Protein AF-A0A1S8WJV2-F1 (afdb_monomer_lite)

Foldseek 3Di:
DPPDDPDPPQLLVQLVVVCVVVVHDDDPVLSVVLVVVVVCVVVAVDDDDDDDPPPCSVVSVVSSQRSCVVVFFHEDEDEDEPVVDDLCQAAWDQDPVVRDTDGHPPRVVVVVVVVDDPRYHYDYDYDDDPPPCSRVVVSVVD

Radius of gyration: 17.68 Å; chains: 1; bounding box: 44×36×54 Å

Organism: Opisthorchis viverrini (NCBI:txid6198)

Sequence (142 aa):
VTLDKGGYPELEAAIRRHLEETSLISHPPWLLKVVQLYETQRVRHGMMVLGPSGTGKTCCIHALMKAMSECFEPRREMRMNPKAITSAQMFGKLDVATNDWTDGIFSALWRRTLKSKKGEHFIYPLQKPLGDRKAASLINYC

Structure (mmCIF, N/CA/C/O backbone):
data_AF-A0A1S8WJV2-F1
#
_entry.id   AF-A0A1S8WJV2-F1
#
loop_
_atom_site.group_PDB
_atom_site.id
_atom_site.type_symbol
_atom_site.label_atom_id
_atom_site.label_alt_id
_atom_site.label_comp_id
_atom_site.label_asym_id
_atom_site.label_entity_id
_atom_site.label_seq_id
_atom_site.pdbx_PDB_ins_code
_atom_site.Cartn_x
_atom_site.Cartn_y
_atom_site.Cartn_z
_atom_site.occupancy
_atom_site.B_iso_or_equiv
_atom_site.auth_seq_id
_atom_site.auth_comp_id
_atom_site.auth_asym_id
_atom_site.auth_atom_id
_atom_site.pdbx_PDB_model_num
ATOM 1 N N . VAL A 1 1 ? 5.107 -9.655 25.261 1.00 35.41 1 VAL A N 1
ATOM 2 C CA . VAL A 1 1 ? 5.381 -8.234 24.947 1.00 35.41 1 VAL A CA 1
ATOM 3 C C . VAL A 1 1 ? 4.048 -7.512 24.843 1.00 35.41 1 VAL A C 1
ATOM 5 O O . VAL A 1 1 ? 3.405 -7.552 23.801 1.00 35.41 1 VAL A O 1
ATOM 8 N N . THR A 1 2 ? 3.567 -6.973 25.958 1.00 35.22 2 THR A N 1
ATOM 9 C CA . THR A 1 2 ? 2.389 -6.099 26.002 1.00 35.22 2 THR A CA 1
ATOM 10 C C . THR A 1 2 ? 2.840 -4.719 25.545 1.00 35.22 2 THR A C 1
ATOM 12 O O . THR A 1 2 ? 3.566 -4.041 26.263 1.00 35.22 2 THR A O 1
ATOM 15 N N . LEU A 1 3 ? 2.515 -4.367 24.302 1.00 49.94 3 LEU A N 1
ATOM 16 C CA . LEU A 1 3 ? 2.818 -3.053 23.741 1.00 49.94 3 LEU A CA 1
ATOM 17 C C . LEU A 1 3 ? 1.835 -2.047 24.335 1.00 49.94 3 LEU A C 1
ATOM 19 O O . LEU A 1 3 ? 0.623 -2.259 24.260 1.00 49.94 3 LEU A O 1
ATOM 23 N N . ASP A 1 4 ? 2.385 -1.015 24.968 1.00 46.53 4 ASP A N 1
ATOM 24 C CA . ASP A 1 4 ? 1.638 0.078 25.575 1.00 46.53 4 ASP A CA 1
ATOM 25 C C . ASP A 1 4 ? 0.839 0.798 24.482 1.00 46.53 4 ASP A C 1
ATOM 27 O O . ASP A 1 4 ? 1.388 1.224 23.464 1.00 46.53 4 ASP A O 1
ATOM 31 N N . LYS A 1 5 ? -0.487 0.801 24.626 1.00 55.34 5 LYS A N 1
ATOM 32 C CA . LYS A 1 5 ? -1.407 1.250 23.582 1.00 55.34 5 LYS A CA 1
ATOM 33 C C . LYS A 1 5 ? -1.489 2.771 23.620 1.00 55.34 5 LYS A C 1
ATOM 35 O O . LYS A 1 5 ? -2.258 3.323 24.402 1.00 55.34 5 LYS A O 1
ATOM 40 N N . GLY A 1 6 ? -0.800 3.440 22.700 1.00 58.72 6 GLY A N 1
ATOM 41 C CA . GLY A 1 6 ? -1.304 4.714 22.198 1.00 58.72 6 GLY A CA 1
ATOM 42 C C . GLY A 1 6 ? -2.675 4.449 21.576 1.00 58.72 6 GLY A C 1
ATOM 43 O O . GLY A 1 6 ? -2.764 3.873 20.496 1.00 58.72 6 GLY A O 1
ATOM 44 N N . GLY A 1 7 ? -3.757 4.745 22.296 1.00 64.31 7 GLY A N 1
ATOM 45 C CA . GLY A 1 7 ? -5.109 4.535 21.784 1.00 64.31 7 GLY A CA 1
ATOM 46 C C . GLY A 1 7 ? -5.385 5.510 20.642 1.00 64.31 7 GLY A C 1
ATOM 47 O O . GLY A 1 7 ? -5.322 6.718 20.850 1.00 64.31 7 GLY A O 1
ATOM 48 N N . TYR A 1 8 ? -5.711 4.999 19.453 1.00 84.50 8 TYR A N 1
ATOM 49 C CA . TYR A 1 8 ? -6.148 5.809 18.310 1.00 84.50 8 TYR A CA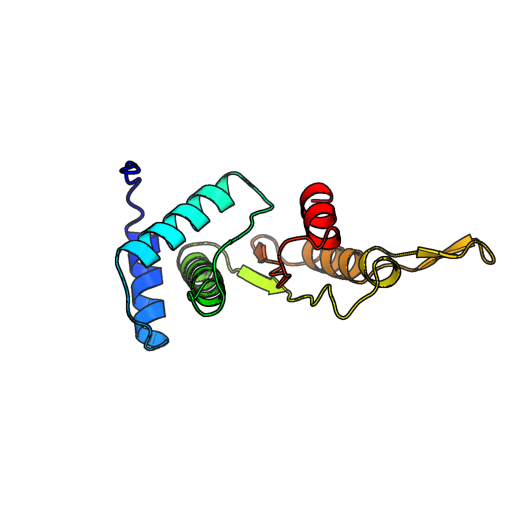 1
ATOM 50 C C . TYR A 1 8 ? -7.651 5.589 18.084 1.00 84.50 8 TYR A C 1
ATOM 52 O O . TYR A 1 8 ? -8.023 4.847 17.174 1.00 84.50 8 TYR A O 1
ATOM 60 N N . PRO A 1 9 ? -8.536 6.182 18.911 1.00 84.88 9 PRO A N 1
ATOM 61 C CA . PRO A 1 9 ? -9.964 5.858 18.903 1.00 84.88 9 PRO A CA 1
ATOM 62 C C . PRO A 1 9 ? -10.638 6.170 17.563 1.00 84.88 9 PRO A C 1
ATOM 64 O O . PRO A 1 9 ? -11.457 5.384 17.096 1.00 84.88 9 PRO A O 1
ATOM 67 N N . GLU A 1 10 ? -10.259 7.271 16.911 1.00 87.75 10 GLU A N 1
ATOM 68 C CA . GLU A 1 10 ? -10.798 7.656 15.601 1.00 87.75 10 GLU A CA 1
ATOM 69 C C . GLU A 1 10 ? -10.388 6.670 14.502 1.00 87.75 10 GLU A C 1
ATOM 71 O O . GLU A 1 10 ? -11.233 6.195 13.742 1.00 87.75 10 GLU A O 1
ATOM 76 N N . LEU A 1 11 ? -9.105 6.296 14.465 1.00 87.94 11 LEU A N 1
ATOM 77 C CA . LEU A 1 11 ? -8.580 5.344 13.489 1.00 87.94 11 LEU A CA 1
ATOM 78 C C . LEU A 1 11 ? -9.171 3.947 13.709 1.00 87.94 11 LEU A C 1
ATOM 80 O O . LEU A 1 11 ? -9.579 3.292 12.754 1.00 87.94 11 LEU A O 1
ATOM 84 N N . GLU A 1 12 ? -9.239 3.484 14.959 1.00 89.00 12 GLU A N 1
ATOM 85 C CA . GLU A 1 12 ? -9.849 2.196 15.293 1.00 89.00 12 GLU A CA 1
ATOM 86 C C . GLU A 1 12 ? -11.334 2.157 14.922 1.00 89.00 12 GLU A C 1
ATOM 88 O O . GLU A 1 12 ? -11.805 1.134 14.420 1.00 89.00 12 GLU A O 1
ATOM 93 N N . ALA A 1 13 ? -12.066 3.257 15.121 1.00 90.19 13 ALA A N 1
ATOM 94 C CA . ALA A 1 13 ? -13.460 3.364 14.709 1.00 90.19 13 ALA A CA 1
ATOM 95 C C . ALA A 1 13 ? -13.608 3.286 13.182 1.00 90.19 13 ALA A C 1
ATOM 97 O O . ALA A 1 13 ? -14.440 2.518 12.700 1.00 90.19 13 ALA A O 1
ATOM 98 N N . ALA A 1 14 ? -12.779 4.007 12.420 1.00 91.31 14 ALA A N 1
ATOM 99 C CA . ALA A 1 14 ? -12.794 3.950 10.957 1.00 91.31 14 ALA A CA 1
ATOM 100 C C . ALA A 1 14 ? -12.410 2.556 10.422 1.00 91.31 14 ALA A C 1
ATOM 102 O O . ALA A 1 14 ? -13.052 2.034 9.510 1.00 91.31 14 ALA A O 1
ATOM 103 N N . ILE A 1 15 ? -11.427 1.887 11.040 1.00 90.62 15 ILE A N 1
ATOM 104 C CA . ILE A 1 15 ? -11.079 0.498 10.698 1.00 90.62 15 ILE A CA 1
ATOM 105 C C . ILE A 1 15 ? -12.282 -0.426 10.925 1.00 90.62 15 ILE A C 1
ATOM 107 O O . ILE A 1 15 ? -12.577 -1.252 10.063 1.00 90.62 15 ILE A O 1
ATOM 111 N N . ARG A 1 16 ? -12.989 -0.298 12.056 1.00 89.06 16 ARG A N 1
ATOM 112 C CA . ARG A 1 16 ? -14.169 -1.131 12.358 1.00 89.06 16 ARG A CA 1
ATOM 113 C C . ARG A 1 16 ? -15.304 -0.910 11.363 1.00 89.06 16 ARG A C 1
ATOM 115 O O . ARG A 1 16 ? -15.812 -1.899 10.845 1.00 89.06 16 ARG A O 1
ATOM 122 N N . ARG A 1 17 ? -15.621 0.345 11.020 1.00 90.00 17 ARG A N 1
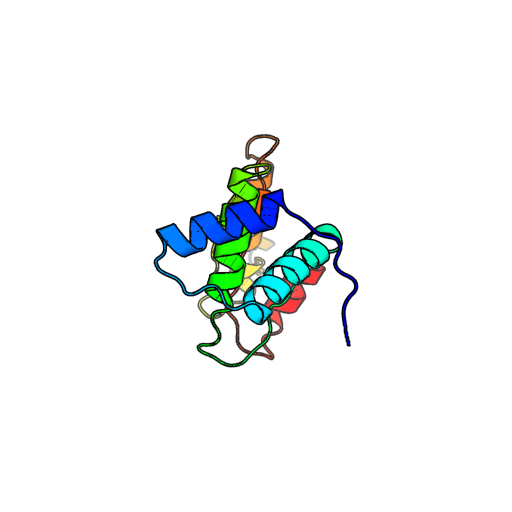ATOM 123 C CA . ARG A 1 17 ? -16.606 0.661 9.967 1.00 90.00 17 ARG A CA 1
ATOM 124 C C . ARG A 1 17 ? -16.245 -0.028 8.657 1.00 90.00 17 ARG A C 1
ATOM 126 O O . ARG A 1 17 ? -17.072 -0.693 8.046 1.00 90.00 17 ARG A O 1
ATOM 133 N N . HIS A 1 18 ? -14.980 0.062 8.252 1.00 88.88 18 HIS A N 1
ATOM 134 C CA . HIS A 1 18 ? -14.554 -0.557 7.006 1.00 88.88 18 HIS A CA 1
ATOM 135 C C . HIS A 1 18 ? -14.609 -2.096 7.042 1.00 88.88 18 HIS A C 1
ATOM 137 O O . HIS A 1 18 ? -14.919 -2.732 6.031 1.00 88.88 18 HIS A O 1
ATOM 143 N N . LEU A 1 19 ? -14.328 -2.713 8.192 1.00 88.19 19 LEU A N 1
ATOM 144 C CA . LEU A 1 19 ? -14.488 -4.157 8.369 1.00 88.19 19 LEU A CA 1
ATOM 145 C C . LEU A 1 19 ? -15.953 -4.583 8.234 1.00 88.19 19 LEU A C 1
ATOM 147 O O . LEU A 1 19 ? -16.217 -5.578 7.562 1.00 88.19 19 LEU A O 1
ATOM 151 N N . GLU A 1 20 ? -16.882 -3.816 8.806 1.00 88.19 20 GLU A N 1
ATOM 152 C CA . GLU A 1 20 ? -18.326 -4.049 8.683 1.00 88.19 20 GLU A CA 1
ATOM 153 C C . GLU A 1 20 ? -18.782 -3.953 7.220 1.00 88.19 20 GLU A C 1
ATOM 155 O O . GLU A 1 20 ? -19.407 -4.883 6.711 1.00 88.19 20 GLU A O 1
ATOM 160 N N . GLU A 1 21 ? -18.375 -2.903 6.500 1.00 88.25 21 GLU A N 1
ATOM 161 C CA . GLU A 1 21 ? -18.672 -2.740 5.067 1.00 88.25 21 GLU A CA 1
ATOM 162 C C . GLU A 1 21 ? -18.153 -3.900 4.209 1.00 88.25 21 GLU A C 1
ATOM 164 O O . GLU A 1 21 ? -18.773 -4.289 3.222 1.00 88.25 21 GLU A O 1
ATOM 169 N N . THR A 1 22 ? -16.993 -4.447 4.573 1.00 84.38 22 THR A N 1
ATOM 170 C CA . THR A 1 22 ? -16.326 -5.510 3.807 1.00 84.38 22 THR A CA 1
ATOM 171 C C . THR A 1 22 ? -16.697 -6.905 4.324 1.00 84.38 22 THR A C 1
ATOM 173 O O . THR A 1 22 ? -16.146 -7.900 3.854 1.00 84.38 22 THR A O 1
ATOM 176 N N . SER A 1 23 ? -17.623 -6.997 5.289 1.00 86.25 23 SER A N 1
ATOM 177 C CA . SER A 1 23 ? -18.032 -8.249 5.946 1.00 86.25 23 SER A CA 1
ATOM 178 C C . SER A 1 23 ? -16.848 -9.064 6.499 1.00 86.25 23 SER A C 1
ATOM 180 O O . SER A 1 23 ? -16.831 -10.295 6.442 1.00 86.25 23 SER A O 1
ATOM 182 N N . LEU A 1 24 ? -15.827 -8.377 7.023 1.00 84.25 24 LEU A N 1
ATOM 183 C CA . LEU A 1 24 ? -14.637 -8.978 7.627 1.00 84.25 24 LEU A CA 1
ATOM 184 C C . LEU A 1 24 ? -14.781 -9.056 9.151 1.00 84.25 24 LEU A C 1
ATOM 186 O O . LEU A 1 24 ? -15.243 -8.124 9.805 1.00 84.25 24 LEU A O 1
ATOM 190 N N . ILE A 1 25 ? -14.312 -10.157 9.739 1.00 83.88 25 ILE A N 1
ATOM 191 C CA . ILE A 1 25 ? -14.354 -10.356 11.191 1.00 83.88 25 ILE A CA 1
ATOM 192 C C . ILE A 1 25 ? -13.210 -9.584 11.858 1.00 83.88 25 ILE A C 1
ATOM 194 O O . ILE A 1 25 ? -12.029 -9.813 11.587 1.00 83.88 25 ILE A O 1
ATOM 198 N N . SER A 1 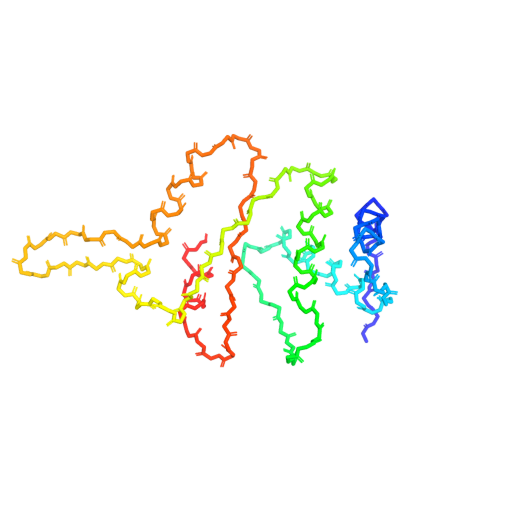26 ? -13.571 -8.693 12.781 1.00 77.69 26 SER A N 1
ATOM 199 C CA . SER A 1 26 ? -12.625 -7.966 13.628 1.00 77.69 26 SER A CA 1
ATOM 200 C C . SER A 1 26 ? -12.093 -8.867 14.745 1.00 77.69 26 SER A C 1
ATOM 202 O O . SER A 1 26 ? -12.761 -9.096 15.753 1.00 77.69 26 SER A O 1
ATOM 204 N N . HIS A 1 27 ? -10.869 -9.372 14.594 1.00 84.62 27 HIS A N 1
ATOM 205 C CA . HIS A 1 27 ? -10.155 -10.036 15.685 1.00 84.62 27 HIS A CA 1
ATOM 206 C C . HIS A 1 27 ? -9.268 -9.030 16.444 1.00 84.62 27 HIS A C 1
ATOM 208 O O . HIS A 1 27 ? -8.476 -8.328 15.807 1.00 84.62 27 HIS A O 1
ATOM 214 N N . PRO A 1 28 ? -9.292 -8.983 17.793 1.00 85.00 28 PRO A N 1
ATOM 215 C CA . PRO A 1 28 ? -8.483 -8.027 18.558 1.00 85.00 28 PRO A CA 1
ATOM 216 C C . PRO A 1 28 ? -6.968 -8.065 18.256 1.00 85.00 28 PRO A C 1
ATOM 218 O O . PRO A 1 28 ? -6.367 -6.996 18.120 1.00 85.00 28 PRO A O 1
ATOM 221 N N . PRO A 1 29 ? -6.323 -9.240 18.068 1.00 86.75 29 PRO A N 1
ATOM 222 C CA . PRO A 1 29 ? -4.915 -9.299 17.662 1.00 86.75 29 PRO A CA 1
ATOM 223 C C . PRO A 1 29 ? -4.656 -8.745 16.256 1.00 86.75 29 PRO A C 1
ATOM 225 O O . PRO A 1 29 ? -3.577 -8.218 15.993 1.00 86.75 29 PRO A O 1
ATOM 228 N N . TRP A 1 30 ? -5.632 -8.860 15.351 1.00 86.81 30 TRP A N 1
ATOM 229 C CA . TRP A 1 30 ? -5.534 -8.325 13.995 1.00 86.81 30 TRP A CA 1
ATOM 230 C C . TRP A 1 30 ? -5.598 -6.796 14.015 1.00 86.81 30 TRP A C 1
ATOM 232 O O . TRP A 1 30 ? -4.744 -6.146 13.416 1.00 86.81 30 TRP A O 1
ATOM 242 N N . LEU A 1 31 ? -6.523 -6.218 14.789 1.00 87.62 31 LEU A N 1
ATOM 243 C CA . LEU A 1 31 ? -6.627 -4.765 14.957 1.00 87.62 31 LEU A CA 1
ATOM 244 C C . LEU A 1 31 ? -5.335 -4.170 15.538 1.00 87.62 31 LEU A C 1
ATOM 246 O O . LEU A 1 31 ? -4.825 -3.180 15.019 1.00 87.62 31 LEU A O 1
ATOM 250 N N . LEU A 1 32 ? -4.743 -4.831 16.540 1.00 88.12 32 LEU A N 1
ATOM 251 C CA . LEU A 1 32 ? -3.445 -4.439 17.101 1.00 88.12 32 LEU A CA 1
ATOM 252 C C . LEU A 1 32 ? -2.351 -4.361 16.019 1.00 88.12 32 LEU A C 1
ATOM 254 O O . LEU A 1 32 ? -1.522 -3.454 16.036 1.00 88.12 32 LEU A O 1
ATOM 258 N N . LYS A 1 33 ? -2.344 -5.296 15.060 1.00 88.81 33 LYS A N 1
ATOM 259 C CA . LYS A 1 33 ? -1.372 -5.301 13.956 1.00 88.81 33 LYS A CA 1
ATOM 260 C C . LYS A 1 33 ? -1.592 -4.152 12.980 1.00 88.81 33 LYS A C 1
ATOM 262 O O . LYS A 1 33 ? -0.612 -3.616 12.469 1.00 88.81 33 LYS A O 1
ATOM 267 N N . VAL A 1 34 ? -2.840 -3.751 12.748 1.00 89.69 34 VAL A N 1
ATOM 268 C CA . VAL A 1 34 ? -3.156 -2.580 11.919 1.00 89.69 34 VAL A CA 1
ATOM 269 C C . VAL A 1 34 ? -2.689 -1.289 12.596 1.00 89.69 34 VAL A C 1
ATOM 271 O O . VAL A 1 34 ? -2.079 -0.449 11.938 1.00 89.69 34 VAL A O 1
ATOM 274 N N . VAL A 1 35 ? -2.877 -1.160 13.912 1.00 89.56 35 VAL A N 1
ATOM 275 C CA . VAL A 1 35 ? -2.367 -0.008 14.680 1.00 89.56 35 VAL A CA 1
ATOM 276 C C . VAL A 1 35 ? -0.834 0.040 14.665 1.00 89.56 35 VAL A C 1
ATOM 278 O O . VAL A 1 35 ? -0.254 1.078 14.369 1.00 89.56 35 VAL A O 1
ATOM 281 N N . GLN A 1 36 ? -0.155 -1.094 14.861 1.00 89.19 36 GLN A N 1
ATOM 282 C CA . GLN A 1 36 ? 1.312 -1.164 14.741 1.00 89.19 36 GLN A CA 1
ATOM 283 C C . GLN A 1 36 ? 1.806 -0.767 13.343 1.00 89.19 36 GLN A C 1
ATOM 285 O O . GLN A 1 36 ? 2.860 -0.141 13.195 1.00 89.19 36 GLN A O 1
ATOM 290 N N . LEU A 1 37 ? 1.054 -1.138 12.303 1.00 89.81 37 LEU A N 1
ATOM 291 C CA . LEU A 1 37 ? 1.359 -0.758 10.928 1.00 89.81 37 LEU A CA 1
ATOM 292 C C . LEU A 1 37 ? 1.235 0.761 10.737 1.00 89.81 37 LEU A C 1
ATOM 294 O O . LEU A 1 37 ? 2.124 1.362 10.136 1.00 89.81 37 LEU A O 1
ATOM 298 N N . TYR A 1 38 ? 0.194 1.379 11.304 1.00 89.88 38 TYR A N 1
ATOM 299 C CA . TYR A 1 38 ? 0.016 2.833 11.323 1.00 89.88 38 TYR A CA 1
ATOM 300 C C . TYR A 1 38 ? 1.182 3.548 12.018 1.00 89.88 38 TYR A C 1
ATOM 302 O O . TYR A 1 38 ? 1.764 4.478 11.461 1.00 89.88 38 TYR A O 1
ATOM 310 N N . GLU A 1 39 ? 1.575 3.093 13.207 1.00 89.62 39 GLU A N 1
ATOM 311 C CA . GLU A 1 39 ? 2.695 3.681 13.953 1.00 89.62 39 GLU A CA 1
ATOM 312 C C . GLU A 1 39 ? 4.010 3.575 13.178 1.00 89.62 39 GLU A C 1
ATOM 314 O O . GLU A 1 39 ? 4.753 4.550 13.059 1.00 89.62 39 GLU A O 1
ATOM 319 N N . THR A 1 40 ? 4.267 2.412 12.575 1.00 89.12 40 THR A N 1
ATOM 320 C CA . THR A 1 40 ? 5.460 2.196 11.747 1.00 89.12 40 THR A CA 1
ATOM 321 C C . THR A 1 40 ? 5.449 3.103 10.519 1.00 89.12 40 THR A C 1
ATOM 323 O O . THR A 1 40 ? 6.484 3.673 10.171 1.00 89.12 40 THR A O 1
ATOM 326 N N . GLN A 1 41 ? 4.284 3.289 9.890 1.00 88.19 41 GLN A N 1
ATOM 327 C CA . GLN A 1 41 ? 4.121 4.181 8.746 1.00 88.19 41 GLN A CA 1
ATOM 328 C C . GLN A 1 41 ? 4.455 5.639 9.068 1.00 88.19 41 GLN A C 1
ATOM 330 O O . GLN A 1 41 ? 4.966 6.351 8.205 1.00 88.19 41 GLN A O 1
ATOM 335 N N . ARG A 1 42 ? 4.181 6.100 10.290 1.00 85.81 42 ARG A N 1
ATOM 336 C CA . ARG A 1 42 ? 4.494 7.480 10.691 1.00 85.81 42 ARG A CA 1
ATOM 337 C C . ARG A 1 42 ? 5.994 7.746 10.789 1.00 85.81 42 ARG A C 1
ATOM 339 O O . ARG A 1 42 ? 6.411 8.883 10.608 1.00 85.81 42 ARG A O 1
ATOM 346 N N . VAL A 1 43 ? 6.786 6.715 11.082 1.00 88.62 43 VAL A N 1
ATOM 347 C CA . VAL A 1 43 ? 8.235 6.834 11.322 1.00 88.62 43 VAL A CA 1
ATOM 348 C C . VAL A 1 43 ? 9.058 6.405 10.103 1.00 88.62 43 VAL A C 1
ATOM 350 O O . VAL A 1 43 ? 10.223 6.780 9.984 1.00 88.62 43 VAL A O 1
ATOM 353 N N . ARG A 1 44 ? 8.492 5.603 9.190 1.00 86.94 44 ARG A N 1
ATOM 354 C CA . ARG A 1 44 ? 9.218 5.035 8.043 1.00 86.94 44 ARG A CA 1
ATOM 355 C C . ARG A 1 44 ? 8.411 5.122 6.750 1.00 86.94 44 ARG A C 1
ATOM 357 O O . ARG A 1 44 ? 7.251 4.721 6.707 1.00 86.94 44 ARG A O 1
ATOM 364 N N . HIS A 1 45 ? 9.072 5.538 5.668 1.00 83.31 45 HIS A N 1
ATOM 365 C CA . HIS A 1 45 ? 8.500 5.545 4.315 1.00 83.31 45 HIS A CA 1
ATOM 366 C C . HIS A 1 45 ? 8.330 4.133 3.734 1.00 83.31 45 HIS A C 1
ATOM 368 O O . HIS A 1 45 ? 7.384 3.873 2.992 1.00 83.31 45 HIS A O 1
ATOM 374 N N . GLY A 1 46 ? 9.225 3.209 4.097 1.00 84.94 46 GLY A N 1
ATOM 375 C CA . GLY A 1 46 ? 9.172 1.805 3.700 1.00 84.94 46 GLY A CA 1
ATOM 376 C C . GLY A 1 46 ? 8.889 0.883 4.882 1.00 84.94 46 GLY A C 1
ATOM 377 O O . GLY A 1 46 ? 9.536 0.970 5.925 1.00 84.94 46 GLY A O 1
ATOM 378 N N . MET A 1 47 ? 7.945 -0.041 4.703 1.00 86.31 47 MET A N 1
ATOM 379 C CA . MET A 1 47 ? 7.625 -1.079 5.683 1.00 86.31 47 MET A CA 1
ATOM 380 C C . MET A 1 47 ? 7.330 -2.409 4.994 1.00 86.31 47 MET A C 1
ATOM 382 O O . MET A 1 47 ? 6.933 -2.451 3.830 1.00 86.31 47 MET A O 1
ATOM 386 N N . MET A 1 48 ? 7.510 -3.504 5.728 1.00 85.00 48 MET A N 1
ATOM 387 C CA . MET A 1 48 ? 7.243 -4.854 5.242 1.00 85.00 48 MET A CA 1
ATOM 388 C C . MET A 1 48 ? 6.278 -5.565 6.186 1.00 85.00 48 MET A C 1
ATOM 390 O O . MET A 1 48 ? 6.539 -5.678 7.381 1.00 85.00 48 MET A O 1
ATOM 394 N N . VAL A 1 49 ? 5.172 -6.070 5.636 1.00 87.81 49 VAL A N 1
ATOM 395 C CA . VAL A 1 49 ? 4.208 -6.893 6.375 1.00 87.81 49 VAL A CA 1
ATOM 396 C C . VAL A 1 49 ? 4.536 -8.361 6.127 1.00 87.81 49 VAL A C 1
ATOM 398 O O . VAL A 1 49 ? 4.366 -8.869 5.018 1.00 87.81 49 VAL A O 1
ATOM 401 N N . LEU A 1 50 ? 5.019 -9.044 7.163 1.00 86.94 50 LEU A N 1
ATOM 402 C CA . LEU A 1 50 ? 5.485 -10.428 7.089 1.00 86.94 50 LEU A CA 1
ATOM 403 C C . LEU A 1 50 ? 4.491 -11.388 7.749 1.00 86.94 50 LEU A C 1
ATOM 405 O O . LEU A 1 50 ? 3.863 -11.065 8.754 1.00 86.94 50 LEU A O 1
ATOM 409 N N . GLY A 1 51 ? 4.347 -12.582 7.175 1.00 85.88 51 GLY A N 1
ATOM 410 C CA . GLY A 1 51 ? 3.506 -13.646 7.725 1.00 85.88 51 GLY A CA 1
ATOM 411 C C . GLY A 1 51 ? 3.099 -14.685 6.676 1.00 85.88 51 GLY A C 1
ATOM 412 O O . GLY A 1 51 ? 3.203 -14.408 5.475 1.00 85.88 51 GLY A O 1
ATOM 413 N N . PRO A 1 52 ? 2.597 -15.857 7.096 1.00 86.19 52 PRO A N 1
ATOM 414 C CA . PRO A 1 52 ? 2.242 -16.948 6.187 1.00 86.19 52 PRO A CA 1
ATOM 415 C C . PRO A 1 52 ? 1.084 -16.576 5.253 1.00 86.19 52 PRO A C 1
ATOM 417 O O . PRO A 1 52 ? 0.329 -15.641 5.519 1.00 86.19 52 PRO A O 1
ATOM 420 N N . SER A 1 53 ? 0.961 -17.248 4.111 1.00 84.56 53 SER A N 1
ATOM 421 C CA . SER A 1 53 ? -0.132 -17.008 3.157 1.00 84.56 53 SER A CA 1
ATOM 422 C C . SER A 1 53 ? -1.506 -17.200 3.815 1.00 84.56 53 SER A C 1
ATOM 424 O O . SER A 1 53 ? -1.656 -18.029 4.702 1.00 84.56 53 SER A O 1
ATOM 426 N N . GLY A 1 54 ? -2.501 -16.404 3.412 1.00 82.56 54 GLY A N 1
ATOM 427 C CA . GLY A 1 54 ? -3.864 -16.493 3.957 1.00 82.56 54 GLY A CA 1
ATOM 428 C C . GLY A 1 54 ? -4.118 -15.749 5.276 1.00 82.56 54 GLY A C 1
ATOM 429 O O . GLY A 1 54 ? -5.263 -15.644 5.686 1.00 82.56 54 GLY A O 1
ATOM 430 N N . THR A 1 55 ? -3.112 -15.138 5.915 1.00 83.31 55 THR A N 1
ATOM 431 C CA . THR A 1 55 ? -3.299 -14.412 7.196 1.00 83.31 55 THR A CA 1
ATOM 432 C C . THR A 1 55 ? -3.869 -12.991 7.087 1.00 83.31 55 THR A C 1
ATOM 434 O O . THR A 1 55 ? -3.735 -12.196 8.013 1.00 83.31 55 THR A O 1
ATOM 437 N N . GLY A 1 56 ? -4.457 -12.615 5.948 1.00 84.44 56 GLY A N 1
ATOM 438 C CA . GLY A 1 56 ? -5.109 -11.307 5.801 1.00 84.44 56 GLY A CA 1
ATOM 439 C C . GLY A 1 56 ? -4.172 -10.089 5.777 1.00 84.44 56 GLY A C 1
ATOM 440 O O . GLY A 1 56 ? -4.636 -8.973 5.979 1.00 84.44 56 GLY A O 1
ATOM 441 N N . LYS A 1 57 ? -2.870 -10.260 5.499 1.00 88.69 57 LYS A N 1
ATOM 442 C CA . LYS A 1 57 ? -1.892 -9.149 5.401 1.00 88.69 57 LYS A CA 1
ATOM 443 C C . LYS A 1 57 ? -2.319 -8.056 4.421 1.00 88.69 57 LYS A C 1
ATOM 445 O O . LYS A 1 57 ? -2.220 -6.873 4.724 1.00 88.69 57 LYS A O 1
ATOM 450 N N . THR A 1 58 ? -2.805 -8.460 3.250 1.00 88.12 58 THR A N 1
ATOM 451 C CA . THR A 1 58 ? -3.316 -7.532 2.237 1.00 88.12 58 THR A CA 1
ATOM 452 C C . THR A 1 58 ? -4.532 -6.774 2.766 1.00 88.12 58 THR A C 1
ATOM 454 O O . THR A 1 58 ? -4.617 -5.562 2.598 1.00 88.12 58 THR A O 1
ATOM 457 N N . CYS A 1 59 ? -5.420 -7.460 3.493 1.00 89.06 59 CYS A N 1
ATOM 458 C CA . CYS A 1 59 ? -6.564 -6.835 4.149 1.00 89.06 59 CYS A CA 1
ATOM 459 C C . CYS A 1 59 ? -6.125 -5.821 5.216 1.00 89.06 59 CYS A C 1
ATOM 461 O O . CYS A 1 59 ? -6.725 -4.758 5.290 1.00 89.06 59 CYS A O 1
ATOM 463 N N . CYS A 1 60 ? -5.059 -6.087 5.989 1.00 89.62 60 CYS A N 1
ATOM 464 C CA . CYS A 1 60 ? -4.510 -5.111 6.945 1.00 89.62 60 CYS A CA 1
ATOM 465 C C . CYS A 1 60 ? -4.114 -3.802 6.251 1.00 89.62 60 CYS A C 1
ATOM 467 O O . CYS A 1 60 ? -4.453 -2.724 6.731 1.00 89.62 60 CYS A O 1
ATOM 469 N N . ILE A 1 61 ? -3.398 -3.901 5.125 1.00 90.50 61 ILE A N 1
ATOM 470 C CA . ILE A 1 61 ? -2.919 -2.733 4.373 1.00 90.50 61 ILE A CA 1
ATOM 471 C C . ILE A 1 61 ? -4.107 -1.961 3.797 1.00 90.50 61 ILE A C 1
ATOM 473 O O . ILE A 1 61 ? -4.185 -0.750 3.976 1.00 90.50 61 ILE A O 1
ATOM 477 N N . HIS A 1 62 ? -5.054 -2.647 3.151 1.00 89.94 62 HIS A N 1
ATOM 478 C CA . HIS A 1 62 ? -6.234 -1.995 2.577 1.00 89.94 62 HIS A CA 1
ATOM 479 C C . HIS A 1 62 ? -7.107 -1.329 3.643 1.00 89.94 62 HIS A C 1
ATOM 481 O O . HIS A 1 62 ? -7.540 -0.194 3.449 1.00 89.94 62 HIS A O 1
ATOM 487 N N . ALA A 1 63 ? -7.310 -1.993 4.783 1.00 90.75 63 ALA A N 1
ATOM 488 C CA . ALA A 1 63 ? -8.097 -1.432 5.870 1.00 90.75 63 ALA A CA 1
ATOM 489 C C . ALA A 1 63 ? -7.444 -0.190 6.469 1.00 90.75 63 ALA A C 1
ATOM 491 O O . ALA A 1 63 ? -8.124 0.811 6.683 1.00 90.75 63 ALA A O 1
ATOM 492 N N . LEU A 1 64 ? -6.121 -0.217 6.654 1.00 90.88 64 LEU A N 1
ATOM 493 C CA . LEU A 1 64 ? -5.378 0.958 7.089 1.00 90.88 64 LEU A CA 1
ATOM 494 C C . LEU A 1 64 ? -5.487 2.104 6.076 1.00 90.88 64 LEU A C 1
ATOM 496 O O . LEU A 1 64 ? -5.754 3.240 6.453 1.00 90.88 64 LEU A O 1
ATOM 500 N N . MET A 1 65 ? -5.302 1.816 4.785 1.00 91.06 65 MET A N 1
ATOM 501 C CA . MET A 1 65 ? -5.381 2.823 3.725 1.00 91.06 65 MET A CA 1
ATOM 502 C C . MET A 1 65 ? -6.741 3.513 3.679 1.00 91.06 65 MET A C 1
ATOM 504 O O . MET A 1 65 ? -6.794 4.740 3.562 1.00 91.06 65 MET A O 1
ATOM 508 N N . LYS A 1 66 ? -7.825 2.737 3.763 1.00 90.94 66 LYS A N 1
ATOM 509 C CA . LYS A 1 66 ? -9.184 3.274 3.723 1.00 90.94 66 LYS A CA 1
ATOM 510 C C . LYS A 1 66 ? -9.504 4.066 4.989 1.00 90.94 66 LYS A C 1
ATOM 512 O O . LYS A 1 66 ? -9.915 5.213 4.865 1.00 90.94 66 LYS A O 1
ATOM 517 N N . ALA A 1 67 ? -9.190 3.528 6.168 1.00 91.44 67 ALA A N 1
ATOM 518 C CA . ALA A 1 67 ? -9.373 4.242 7.430 1.00 91.44 67 ALA A CA 1
ATOM 519 C C . ALA A 1 67 ? -8.595 5.568 7.462 1.00 91.44 67 ALA A C 1
ATOM 521 O O . ALA A 1 67 ? -9.126 6.599 7.856 1.00 91.44 67 ALA A O 1
ATOM 522 N N . MET A 1 68 ? -7.350 5.583 6.978 1.00 90.00 68 MET A N 1
ATOM 523 C CA . MET A 1 68 ? -6.578 6.823 6.928 1.00 90.00 68 MET A CA 1
ATOM 524 C C . MET A 1 68 ? -7.063 7.800 5.849 1.00 90.00 68 MET A C 1
ATOM 526 O O . MET A 1 68 ? -6.855 8.995 6.012 1.00 90.00 68 MET A O 1
ATOM 530 N N . SER A 1 69 ? -7.679 7.319 4.766 1.00 90.00 69 SER A N 1
ATOM 531 C CA . SER A 1 69 ? -8.293 8.197 3.757 1.00 90.00 69 SER A CA 1
ATOM 532 C C . SER A 1 69 ? -9.580 8.847 4.266 1.00 90.00 69 SER A C 1
ATOM 534 O O . SER A 1 69 ? -9.934 9.919 3.793 1.00 90.00 69 SER A O 1
ATOM 536 N N . GLU A 1 70 ? -10.276 8.197 5.202 1.00 89.25 70 GLU A N 1
ATOM 537 C CA . GLU A 1 70 ? -11.475 8.723 5.861 1.00 89.25 70 GLU A CA 1
ATOM 538 C C . GLU A 1 70 ? -11.126 9.713 6.983 1.00 89.25 70 GLU A C 1
ATOM 540 O O . GLU A 1 70 ? -11.753 10.762 7.089 1.00 89.25 70 GLU A O 1
ATOM 545 N N . CYS A 1 71 ? -10.121 9.401 7.809 1.00 87.00 71 CYS A N 1
ATOM 546 C CA . CYS A 1 71 ? -9.741 10.238 8.953 1.00 87.00 71 CYS A CA 1
ATOM 547 C C . CYS A 1 71 ? -8.790 11.394 8.608 1.00 87.00 71 CYS A C 1
ATOM 549 O O . CYS A 1 71 ? -8.746 12.381 9.338 1.00 87.00 71 CYS A O 1
ATOM 551 N N . PHE A 1 72 ? -7.972 11.253 7.563 1.00 86.50 72 PHE A N 1
ATOM 552 C CA . PHE A 1 72 ? -6.905 12.201 7.235 1.00 86.50 72 PHE A CA 1
ATOM 553 C C . PHE A 1 72 ? -6.976 12.605 5.754 1.00 86.50 72 PHE A C 1
ATOM 555 O O . PHE A 1 72 ? -8.025 12.964 5.232 1.00 86.50 72 PHE A O 1
ATOM 562 N N . GLU A 1 73 ? -5.832 12.574 5.076 1.00 86.75 73 GLU A N 1
ATOM 563 C CA . GLU A 1 73 ? -5.686 12.886 3.666 1.00 86.75 73 GLU A CA 1
ATOM 564 C C . GLU A 1 73 ? -5.921 11.653 2.774 1.00 86.75 73 GLU A C 1
ATOM 566 O O . GLU A 1 73 ? -5.551 10.526 3.145 1.00 86.75 73 GLU A O 1
ATOM 571 N N . PRO A 1 74 ? -6.485 11.855 1.568 1.00 87.00 74 PRO A N 1
ATOM 572 C CA . PRO A 1 74 ? -6.799 10.779 0.640 1.00 87.00 74 PRO A CA 1
ATOM 573 C C . PRO A 1 74 ? -5.545 10.006 0.229 1.00 87.00 74 PRO A C 1
ATOM 575 O O . PRO A 1 74 ? -4.531 10.581 -0.186 1.00 87.00 74 PRO A O 1
ATOM 578 N N . ARG A 1 75 ? -5.633 8.673 0.294 1.00 88.19 75 ARG A N 1
ATOM 579 C CA . ARG A 1 75 ? -4.566 7.775 -0.156 1.00 88.19 75 ARG A CA 1
ATOM 580 C C . ARG A 1 75 ? -4.928 7.092 -1.456 1.00 88.19 75 ARG A C 1
ATOM 582 O O . ARG A 1 75 ? -5.993 6.494 -1.586 1.00 88.19 75 ARG A O 1
ATOM 589 N N . ARG A 1 76 ? -3.995 7.117 -2.403 1.00 87.12 76 ARG A N 1
ATOM 590 C CA . ARG A 1 76 ? -4.096 6.400 -3.673 1.00 87.12 76 ARG A CA 1
ATOM 591 C C . ARG A 1 76 ? -3.163 5.202 -3.687 1.00 87.12 76 ARG A C 1
ATOM 593 O O . ARG A 1 76 ? -1.991 5.287 -3.322 1.00 87.12 76 ARG A O 1
ATOM 600 N N . GLU A 1 77 ? -3.697 4.084 -4.153 1.00 88.06 77 GLU A N 1
ATOM 601 C CA . GLU A 1 77 ? -2.938 2.857 -4.343 1.00 88.06 77 GLU A CA 1
ATOM 602 C C . GLU A 1 77 ? -2.331 2.807 -5.748 1.00 88.06 77 GLU A C 1
ATOM 604 O O . GLU A 1 77 ? -3.033 2.973 -6.746 1.00 88.06 77 GLU A O 1
ATOM 609 N N . MET A 1 78 ? -1.032 2.522 -5.838 1.00 86.94 78 MET A N 1
ATOM 610 C CA . MET A 1 78 ? -0.331 2.277 -7.100 1.00 86.94 78 MET A CA 1
ATOM 611 C C . MET A 1 78 ? 0.354 0.914 -7.046 1.00 86.94 78 MET A C 1
ATOM 613 O O . MET A 1 78 ? 1.469 0.762 -6.547 1.00 86.94 78 MET A O 1
ATOM 617 N N . ARG A 1 79 ? -0.338 -0.106 -7.560 1.00 83.50 79 ARG A N 1
ATOM 618 C CA . ARG A 1 79 ? 0.157 -1.487 -7.578 1.00 83.50 79 ARG A CA 1
ATOM 619 C C . ARG A 1 79 ? 1.228 -1.676 -8.639 1.00 83.50 79 ARG A C 1
ATOM 621 O O . ARG A 1 79 ? 1.060 -1.287 -9.792 1.00 83.50 79 ARG A O 1
ATOM 628 N N . MET A 1 80 ? 2.287 -2.382 -8.265 1.00 82.50 80 MET A N 1
ATOM 629 C CA . MET A 1 80 ? 3.282 -2.878 -9.205 1.00 82.50 80 MET A CA 1
ATOM 630 C C . MET A 1 80 ? 3.590 -4.336 -8.889 1.00 82.50 80 MET A C 1
ATOM 632 O O . MET A 1 80 ? 3.817 -4.681 -7.730 1.00 82.50 80 MET A O 1
ATOM 636 N N . ASN A 1 81 ? 3.625 -5.191 -9.919 1.00 83.12 81 ASN A N 1
ATOM 637 C CA . ASN A 1 81 ? 4.092 -6.564 -9.770 1.00 83.12 81 ASN A CA 1
ATOM 638 C C . ASN A 1 81 ? 5.583 -6.675 -10.162 1.00 83.12 81 ASN A C 1
ATOM 640 O O . ASN A 1 81 ? 5.910 -6.822 -11.337 1.00 83.12 81 ASN A O 1
ATOM 644 N N . PRO A 1 82 ? 6.498 -6.661 -9.189 1.00 75.06 82 PRO A N 1
ATOM 645 C CA . PRO A 1 82 ? 7.950 -6.700 -9.387 1.00 75.06 82 PRO A CA 1
ATOM 646 C C . PRO A 1 82 ? 8.474 -8.026 -9.953 1.00 75.06 82 PRO A C 1
ATOM 648 O O . PRO A 1 82 ? 9.606 -8.078 -10.439 1.00 75.06 82 PRO A O 1
ATOM 651 N N . LYS A 1 83 ? 7.684 -9.105 -9.860 1.00 77.69 83 LYS A N 1
ATOM 652 C CA . LYS A 1 83 ? 8.023 -10.392 -10.476 1.00 77.69 83 LYS A CA 1
ATOM 653 C C . LYS A 1 83 ? 7.752 -10.395 -11.970 1.00 77.69 83 LYS A C 1
ATOM 655 O O . LYS A 1 83 ? 8.476 -11.048 -12.706 1.00 77.69 83 LYS A O 1
ATOM 660 N N . ALA A 1 84 ? 6.713 -9.680 -12.394 1.00 83.31 84 ALA A N 1
ATOM 661 C CA . ALA A 1 84 ? 6.316 -9.616 -13.794 1.00 83.31 84 ALA A CA 1
ATOM 662 C C . ALA A 1 84 ? 7.235 -8.708 -14.627 1.00 83.31 84 ALA A C 1
ATOM 664 O O . ALA A 1 84 ? 7.183 -8.754 -15.849 1.00 83.31 84 ALA A O 1
ATOM 665 N N . ILE A 1 85 ? 8.070 -7.889 -13.977 1.00 85.06 85 ILE A N 1
ATOM 666 C CA . ILE A 1 85 ? 8.952 -6.926 -14.640 1.00 85.06 85 ILE A CA 1
ATOM 667 C C . ILE A 1 85 ? 10.421 -7.192 -14.317 1.00 85.06 85 ILE A C 1
ATOM 669 O O . ILE A 1 85 ? 10.796 -7.553 -13.195 1.00 85.06 85 ILE A O 1
ATOM 673 N N . THR A 1 86 ? 11.289 -6.993 -15.302 1.00 86.19 86 THR A N 1
ATOM 674 C CA . THR A 1 86 ? 12.744 -7.070 -15.105 1.00 86.19 86 THR A CA 1
ATOM 675 C C . THR A 1 86 ? 13.256 -5.882 -14.283 1.00 86.19 86 THR A C 1
ATOM 677 O O . THR A 1 86 ? 12.603 -4.842 -14.208 1.00 86.19 86 THR A O 1
ATOM 680 N N . SER A 1 87 ? 14.435 -6.010 -13.658 1.00 83.44 87 SER A N 1
ATOM 681 C CA . SER A 1 87 ? 15.052 -4.884 -12.931 1.00 83.44 87 SER A CA 1
ATOM 682 C C . SER A 1 87 ? 15.284 -3.682 -13.853 1.00 83.44 87 SER A C 1
ATOM 684 O O . SER A 1 87 ? 14.987 -2.557 -13.469 1.00 83.44 87 SER A O 1
ATOM 686 N N . ALA A 1 88 ? 15.731 -3.935 -15.089 1.00 85.38 88 ALA A N 1
ATOM 687 C CA . ALA A 1 88 ? 15.938 -2.910 -16.109 1.00 85.38 88 ALA A CA 1
ATOM 688 C C . ALA A 1 88 ? 14.637 -2.176 -16.480 1.00 85.38 88 ALA A C 1
ATOM 690 O O . ALA A 1 88 ? 14.628 -0.959 -16.578 1.00 85.38 88 ALA A O 1
ATOM 691 N N . GLN A 1 89 ? 13.511 -2.882 -16.629 1.00 87.56 89 GLN A N 1
ATOM 692 C CA . GLN A 1 89 ? 12.213 -2.232 -16.876 1.00 87.56 89 GLN A CA 1
ATOM 693 C C . GLN A 1 89 ? 11.685 -1.478 -15.649 1.00 87.56 89 GLN A C 1
ATOM 695 O O . GLN A 1 89 ? 10.947 -0.507 -15.788 1.00 87.56 89 GLN A O 1
ATOM 700 N N . MET A 1 90 ? 12.023 -1.929 -14.440 1.00 87.12 90 MET A N 1
ATOM 701 C CA . MET A 1 90 ? 11.554 -1.314 -13.200 1.00 87.12 90 MET A CA 1
ATOM 702 C C . MET A 1 90 ? 12.264 0.015 -12.922 1.00 87.12 90 MET A C 1
ATOM 704 O O . MET A 1 90 ? 11.589 1.014 -12.680 1.00 87.12 90 MET A O 1
ATOM 708 N N . PHE A 1 91 ? 13.598 0.022 -12.982 1.00 86.25 91 PHE A N 1
ATOM 709 C CA . PHE A 1 91 ? 14.439 1.170 -12.617 1.00 86.25 91 PHE A CA 1
ATOM 710 C C . PHE A 1 91 ? 14.901 2.006 -13.817 1.00 86.25 91 PHE A C 1
ATOM 712 O O . PHE A 1 91 ? 15.257 3.170 -13.652 1.00 86.25 91 PHE A O 1
ATOM 719 N N . GLY A 1 92 ? 14.838 1.442 -15.020 1.00 88.62 92 GLY A N 1
ATOM 720 C CA . GLY A 1 92 ? 15.421 2.013 -16.225 1.00 88.62 92 GLY A CA 1
ATOM 721 C C . GLY A 1 92 ? 16.742 1.336 -16.576 1.00 88.62 92 GLY A C 1
ATOM 722 O O . GLY A 1 92 ? 17.339 0.619 -15.765 1.00 88.62 92 GLY A O 1
ATOM 723 N N . LYS A 1 93 ? 17.178 1.535 -17.817 1.00 89.06 93 LYS A N 1
ATOM 724 C CA . LYS A 1 93 ? 18.479 1.068 -18.303 1.00 89.06 93 LYS A CA 1
ATOM 725 C C . LYS A 1 93 ? 19.108 2.121 -19.206 1.00 89.06 93 LYS A C 1
ATOM 727 O O . LYS A 1 93 ? 18.405 2.774 -19.974 1.00 89.06 93 LYS A O 1
ATOM 732 N N . LEU A 1 94 ? 20.428 2.229 -19.129 1.00 89.25 94 LEU A N 1
ATOM 733 C CA . LEU A 1 94 ? 21.227 2.939 -20.118 1.00 89.25 94 LEU A CA 1
ATOM 734 C C . LEU A 1 94 ? 21.541 1.969 -21.258 1.00 89.25 94 LEU A C 1
ATOM 736 O O . LEU A 1 94 ? 22.045 0.870 -21.004 1.00 89.25 94 LEU A O 1
ATOM 740 N N . ASP A 1 95 ? 21.223 2.350 -22.490 1.00 87.81 95 ASP A N 1
ATOM 741 C CA . ASP A 1 95 ? 21.693 1.619 -23.661 1.00 87.81 95 ASP A CA 1
ATOM 742 C C . ASP A 1 95 ? 23.118 2.071 -23.994 1.00 87.81 95 ASP A C 1
ATOM 744 O O . ASP A 1 95 ? 23.347 3.232 -24.310 1.00 87.81 95 ASP A O 1
ATOM 748 N N . VAL A 1 96 ? 24.095 1.168 -23.896 1.00 87.75 96 VAL A N 1
ATOM 749 C CA . VAL A 1 96 ? 25.514 1.497 -24.119 1.00 87.75 96 VAL A CA 1
ATOM 750 C C . VAL A 1 96 ? 25.802 1.759 -25.601 1.00 87.75 96 VAL A C 1
ATOM 752 O O . VAL A 1 96 ? 26.758 2.461 -25.918 1.00 87.75 96 VAL A O 1
ATOM 755 N N . ALA A 1 97 ? 24.983 1.223 -26.514 1.00 88.56 97 ALA A N 1
ATOM 756 C CA . ALA A 1 97 ? 25.194 1.388 -27.949 1.00 88.56 97 ALA A CA 1
ATOM 757 C C . ALA A 1 97 ? 24.743 2.768 -28.448 1.00 88.56 97 ALA A C 1
ATOM 759 O O . ALA A 1 97 ? 25.407 3.351 -29.301 1.00 88.56 97 ALA A O 1
ATOM 760 N N . THR A 1 98 ? 23.636 3.295 -27.917 1.00 89.62 98 THR A N 1
ATOM 761 C CA . THR A 1 98 ? 23.104 4.614 -28.311 1.00 89.62 98 THR A CA 1
ATOM 762 C C . THR A 1 98 ? 23.385 5.711 -27.288 1.00 89.62 98 THR A C 1
ATOM 764 O O . THR A 1 98 ? 23.213 6.887 -27.588 1.00 89.62 98 THR A O 1
ATOM 767 N N . ASN A 1 99 ? 23.854 5.339 -26.093 1.00 89.88 99 ASN A N 1
ATOM 768 C CA . ASN A 1 99 ? 24.007 6.211 -24.930 1.00 89.88 99 ASN A CA 1
ATOM 769 C C . ASN A 1 99 ? 22.684 6.853 -24.460 1.00 89.88 99 ASN A C 1
ATOM 771 O O . ASN A 1 99 ? 22.693 7.874 -23.772 1.00 89.88 99 ASN A O 1
ATOM 775 N N . ASP A 1 100 ? 21.544 6.245 -24.805 1.00 90.81 100 ASP A N 1
ATOM 776 C CA . ASP A 1 100 ? 20.224 6.735 -24.415 1.00 90.81 100 ASP A CA 1
ATOM 777 C C . ASP A 1 100 ? 19.740 6.103 -23.110 1.00 90.81 100 ASP A C 1
ATOM 779 O O . ASP A 1 100 ? 19.813 4.887 -22.887 1.00 90.81 100 ASP A O 1
ATOM 783 N N . TRP A 1 101 ? 19.165 6.937 -22.245 1.00 87.31 101 TRP A N 1
ATOM 784 C CA . TRP A 1 101 ? 18.498 6.483 -21.031 1.00 87.31 101 TRP A CA 1
ATOM 785 C C . TRP A 1 101 ? 17.045 6.098 -21.316 1.00 87.31 101 TRP A C 1
ATOM 787 O O . TRP A 1 101 ? 16.216 6.942 -21.660 1.00 87.31 101 TRP A O 1
ATOM 797 N N . THR A 1 102 ? 16.706 4.828 -21.093 1.00 88.69 102 THR A N 1
ATOM 798 C CA . THR A 1 102 ? 15.312 4.374 -21.076 1.00 88.69 102 THR A CA 1
ATOM 799 C C . THR A 1 102 ? 14.777 4.416 -19.652 1.00 88.69 102 THR A C 1
ATOM 801 O O . THR A 1 102 ? 15.285 3.729 -18.764 1.00 88.69 102 THR A O 1
ATOM 804 N N . ASP A 1 103 ? 13.718 5.192 -19.439 1.00 87.19 103 ASP A N 1
ATOM 805 C CA . ASP A 1 103 ? 13.105 5.341 -18.124 1.00 87.19 103 ASP A CA 1
ATOM 806 C C . ASP A 1 103 ? 12.366 4.078 -17.657 1.00 87.19 103 ASP A C 1
ATOM 808 O O . ASP A 1 103 ? 11.686 3.402 -18.431 1.00 87.19 103 ASP A O 1
ATOM 812 N N . GLY A 1 104 ? 12.489 3.777 -16.364 1.00 88.81 104 GLY A N 1
ATOM 813 C CA . GLY A 1 104 ? 11.803 2.657 -15.730 1.00 88.81 104 GLY A CA 1
ATOM 814 C C . GLY A 1 104 ? 10.372 2.977 -15.301 1.00 88.81 104 GLY A C 1
ATOM 815 O O . GLY A 1 104 ? 10.007 4.125 -15.049 1.00 88.81 104 GLY A O 1
ATOM 816 N N . ILE A 1 105 ? 9.562 1.933 -15.126 1.00 89.44 105 ILE A N 1
ATOM 817 C CA . ILE A 1 105 ? 8.167 2.048 -14.676 1.00 89.44 105 ILE A CA 1
ATOM 818 C C . ILE A 1 105 ? 8.085 2.753 -13.314 1.00 89.44 105 ILE A C 1
ATOM 820 O O . ILE A 1 105 ? 7.204 3.587 -13.111 1.00 89.44 105 ILE A O 1
ATOM 824 N N . PHE A 1 106 ? 8.994 2.447 -12.381 1.00 87.19 106 PHE A N 1
ATOM 825 C CA . PHE A 1 106 ? 9.001 3.089 -11.064 1.00 87.19 106 PHE A CA 1
ATOM 826 C C . PHE A 1 106 ? 9.281 4.589 -11.175 1.00 87.19 106 PHE A C 1
ATOM 828 O O . PHE A 1 106 ? 8.531 5.391 -10.625 1.00 87.19 106 PHE A O 1
ATOM 835 N N . SER A 1 107 ? 10.289 4.966 -11.959 1.00 85.62 107 SER A N 1
ATOM 836 C CA . SER A 1 107 ? 10.656 6.359 -12.217 1.00 85.62 107 SER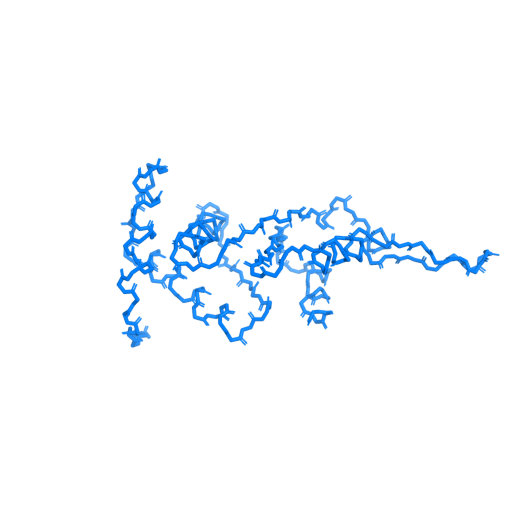 A CA 1
ATOM 837 C C . SER A 1 107 ? 9.507 7.145 -12.861 1.00 85.62 107 SER A C 1
ATOM 839 O O . SER A 1 107 ? 9.210 8.272 -12.452 1.00 85.62 107 SER A O 1
ATOM 841 N N . ALA A 1 108 ? 8.790 6.537 -13.810 1.00 87.88 108 ALA A N 1
ATOM 842 C CA . ALA A 1 108 ? 7.607 7.132 -14.423 1.00 87.88 108 ALA A CA 1
ATOM 843 C C . ALA A 1 108 ? 6.452 7.320 -13.422 1.00 87.88 108 ALA A C 1
ATOM 845 O O . ALA A 1 108 ? 5.816 8.378 -13.406 1.00 87.88 108 ALA A O 1
ATOM 846 N N . LEU A 1 109 ? 6.177 6.318 -12.579 1.00 88.50 109 LEU A N 1
ATOM 847 C CA . LEU A 1 109 ? 5.141 6.397 -11.543 1.00 88.50 109 LEU A CA 1
ATOM 848 C C . LEU A 1 109 ? 5.478 7.452 -10.483 1.00 88.50 109 LEU A C 1
ATOM 850 O O . LEU A 1 109 ? 4.621 8.269 -10.152 1.00 88.50 109 LEU A O 1
ATOM 854 N N . TRP A 1 110 ? 6.730 7.505 -10.036 1.00 86.81 110 TRP A N 1
ATOM 855 C CA . TRP A 1 110 ? 7.210 8.501 -9.080 1.00 86.81 110 TRP A CA 1
ATOM 856 C C . TRP A 1 110 ? 7.032 9.935 -9.596 1.00 86.81 110 TRP A C 1
ATOM 858 O O . TRP A 1 110 ? 6.548 10.825 -8.896 1.00 86.81 110 TRP A O 1
ATOM 868 N N . ARG A 1 111 ? 7.333 10.179 -10.877 1.00 87.94 111 ARG A N 1
ATOM 869 C CA . ARG A 1 111 ? 7.101 11.502 -11.477 1.00 87.94 111 ARG A CA 1
ATOM 870 C C . ARG A 1 111 ? 5.622 11.859 -11.594 1.00 87.94 111 ARG A C 1
ATOM 872 O O . ARG A 1 111 ? 5.291 13.042 -11.557 1.00 87.94 111 ARG A O 1
ATOM 879 N N . ARG A 1 112 ? 4.719 10.879 -11.710 1.00 87.56 112 ARG A N 1
ATOM 880 C CA . ARG A 1 112 ? 3.268 11.139 -11.665 1.00 87.56 112 ARG A CA 1
ATOM 881 C C . ARG A 1 112 ? 2.817 11.563 -10.271 1.00 87.56 112 ARG A C 1
ATOM 883 O O . ARG A 1 112 ? 1.989 12.466 -10.166 1.00 87.56 112 ARG A O 1
ATOM 890 N N . THR A 1 113 ? 3.385 10.980 -9.216 1.00 86.19 113 THR A N 1
ATOM 891 C CA . THR A 1 113 ? 3.034 11.371 -7.842 1.00 86.19 113 THR A CA 1
ATOM 892 C C . THR A 1 113 ? 3.519 12.774 -7.505 1.00 86.19 113 THR A C 1
ATOM 894 O O . THR A 1 113 ? 2.782 13.526 -6.882 1.00 86.19 113 THR A O 1
ATOM 897 N N . LEU A 1 114 ? 4.682 13.190 -8.022 1.00 84.62 114 LEU A N 1
ATOM 898 C CA . LEU A 1 114 ? 5.169 14.572 -7.877 1.00 84.62 114 LEU A CA 1
ATOM 899 C C . LEU A 1 114 ? 4.291 15.617 -8.586 1.00 84.62 114 LEU A C 1
ATOM 901 O O . LEU A 1 114 ? 4.279 16.778 -8.192 1.00 84.62 114 LEU A O 1
ATOM 905 N N . LYS A 1 115 ? 3.563 15.218 -9.635 1.00 85.19 115 LYS A N 1
ATOM 906 C CA . LYS A 1 115 ? 2.640 16.091 -10.381 1.00 85.19 115 LYS A CA 1
ATOM 907 C C . LYS A 1 115 ? 1.217 16.097 -9.816 1.00 85.19 115 LYS A C 1
ATOM 909 O O . LYS A 1 115 ? 0.364 16.809 -10.341 1.00 85.19 115 LYS A O 1
ATOM 914 N N . SER A 1 116 ? 0.937 15.275 -8.807 1.00 82.62 116 SER A N 1
ATOM 915 C CA . SER A 1 116 ? -0.397 15.175 -8.213 1.00 82.62 116 SER A CA 1
ATOM 916 C C . SER A 1 116 ? -0.677 16.336 -7.256 1.00 82.62 116 SER A C 1
ATOM 918 O O . SER A 1 116 ? 0.220 17.098 -6.894 1.00 82.62 116 SER A O 1
ATOM 920 N N . LYS A 1 117 ? -1.952 16.520 -6.892 1.00 78.88 117 LYS A N 1
ATOM 921 C CA . LYS A 1 117 ? -2.384 17.638 -6.042 1.00 78.88 117 LYS A CA 1
ATOM 922 C C . LYS A 1 117 ? -1.699 17.572 -4.670 1.00 78.88 117 LYS A C 1
ATOM 924 O O . LYS A 1 117 ? -1.461 16.488 -4.143 1.00 78.88 117 LYS A O 1
ATOM 929 N N . LYS A 1 118 ? -1.420 18.741 -4.079 1.00 74.94 118 LYS A N 1
ATOM 930 C CA . LYS A 1 118 ? -0.968 18.827 -2.680 1.00 74.94 118 LYS A CA 1
ATOM 931 C C . LYS A 1 118 ? -2.023 18.180 -1.773 1.00 74.94 118 LYS A C 1
ATOM 933 O O . LYS A 1 118 ? -3.205 18.471 -1.934 1.00 74.94 118 LYS A O 1
ATOM 938 N N . GLY A 1 119 ? -1.578 17.324 -0.854 1.00 78.62 119 GLY A N 1
ATOM 939 C CA . GLY A 1 119 ? -2.440 16.594 0.083 1.00 78.62 119 GLY A CA 1
ATOM 940 C C . GLY A 1 119 ? -2.918 15.216 -0.396 1.00 78.62 119 GLY A C 1
ATOM 941 O O . GLY A 1 119 ? -3.848 14.666 0.180 1.00 78.62 119 GLY A O 1
ATOM 942 N N . GLU A 1 120 ? -2.346 14.656 -1.472 1.00 82.69 120 GLU A N 1
ATOM 943 C CA . GLU A 1 120 ? -2.567 13.250 -1.841 1.00 82.69 120 GLU A CA 1
ATOM 944 C C . GLU A 1 120 ? -1.368 12.387 -1.430 1.00 82.69 120 GLU A C 1
ATOM 946 O O . GLU A 1 120 ? -0.224 12.655 -1.812 1.00 82.69 120 GLU A O 1
ATOM 951 N N . HIS A 1 121 ? -1.633 11.305 -0.697 1.00 85.19 121 HIS A N 1
ATOM 952 C CA . HIS A 1 121 ? -0.611 10.328 -0.331 1.00 85.19 121 HIS A CA 1
ATOM 953 C C . HIS A 1 121 ? -0.674 9.102 -1.238 1.00 85.19 121 HIS A C 1
ATOM 955 O O . HIS A 1 121 ? -1.735 8.529 -1.471 1.00 85.19 121 HIS A O 1
ATOM 961 N N . PHE A 1 122 ? 0.481 8.638 -1.705 1.00 87.19 122 PHE A N 1
ATOM 962 C CA . PHE A 1 122 ? 0.571 7.464 -2.568 1.00 87.19 122 PHE A CA 1
ATOM 963 C C . PHE A 1 122 ? 1.197 6.295 -1.826 1.00 87.19 122 PHE A C 1
ATOM 965 O O . PHE A 1 122 ? 2.218 6.444 -1.154 1.00 87.19 122 PHE A O 1
ATOM 972 N N . ILE A 1 123 ? 0.583 5.122 -1.955 1.00 87.19 123 ILE A N 1
ATOM 973 C CA . ILE A 1 123 ? 1.081 3.877 -1.377 1.00 87.19 123 ILE A CA 1
ATOM 974 C C . ILE A 1 123 ? 1.337 2.892 -2.513 1.00 87.19 123 ILE A C 1
ATOM 976 O O . ILE A 1 123 ? 0.484 2.672 -3.374 1.00 87.19 123 ILE A O 1
ATOM 980 N N . TYR A 1 124 ? 2.526 2.291 -2.492 1.00 86.56 124 TYR A N 1
ATOM 981 C CA . TYR A 1 124 ? 3.001 1.341 -3.492 1.00 86.56 124 TYR A CA 1
ATOM 982 C C . TYR A 1 124 ? 3.073 -0.071 -2.898 1.00 86.56 124 TYR A C 1
ATOM 984 O O . TYR A 1 124 ? 4.138 -0.494 -2.439 1.00 86.56 124 TYR A O 1
ATOM 992 N N . PRO A 1 125 ? 1.964 -0.826 -2.858 1.00 85.44 125 PRO A N 1
ATOM 993 C CA . PRO A 1 125 ? 2.003 -2.188 -2.360 1.00 85.44 125 PRO A CA 1
ATOM 994 C C . PRO A 1 125 ? 2.725 -3.095 -3.358 1.00 85.44 125 PRO A C 1
ATOM 996 O O . PRO A 1 125 ? 2.394 -3.171 -4.544 1.00 85.44 125 PRO A O 1
ATOM 999 N N . LEU A 1 126 ? 3.725 -3.806 -2.841 1.00 81.44 126 LEU A N 1
ATOM 1000 C CA . LEU A 1 126 ? 4.565 -4.733 -3.588 1.00 81.44 126 LEU A CA 1
ATOM 1001 C C . LEU A 1 126 ? 4.410 -6.133 -2.996 1.00 81.44 126 LEU A C 1
ATOM 1003 O O . LEU A 1 126 ? 4.968 -6.439 -1.943 1.00 81.44 126 LEU A O 1
ATOM 1007 N N . GLN A 1 127 ? 3.678 -7.009 -3.681 1.00 77.19 127 GLN A N 1
ATOM 1008 C CA . GLN A 1 127 ? 3.546 -8.401 -3.257 1.00 77.19 127 GLN A CA 1
ATOM 1009 C C . GLN A 1 127 ? 4.752 -9.214 -3.739 1.00 77.19 127 GLN A C 1
ATOM 1011 O O . GLN A 1 127 ? 4.902 -9.458 -4.938 1.00 77.19 127 GLN A O 1
ATOM 1016 N N . LYS A 1 128 ? 5.615 -9.649 -2.811 1.00 72.25 128 LYS A N 1
ATOM 1017 C CA . LYS A 1 128 ? 6.802 -10.465 -3.120 1.00 72.25 128 LYS A CA 1
ATOM 1018 C C . LYS A 1 128 ? 7.008 -11.587 -2.092 1.00 72.25 128 LYS A C 1
ATOM 1020 O O . LYS A 1 128 ? 6.614 -11.424 -0.939 1.00 72.25 128 LYS A O 1
ATOM 1025 N N . PRO A 1 129 ? 7.615 -12.721 -2.482 1.00 67.31 129 PRO A N 1
ATOM 1026 C CA . PRO A 1 129 ? 8.118 -13.721 -1.553 1.00 67.31 129 PRO A CA 1
ATOM 1027 C C . PRO A 1 129 ? 9.330 -13.175 -0.795 1.00 67.31 129 PRO A C 1
ATOM 1029 O O . PRO A 1 129 ? 10.036 -12.281 -1.270 1.00 67.31 129 PRO A O 1
ATOM 1032 N N . LEU A 1 130 ? 9.581 -13.755 0.375 1.00 64.31 130 LEU A N 1
ATOM 1033 C CA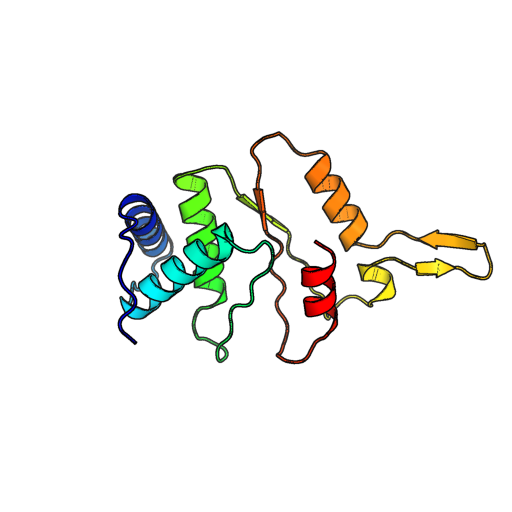 . LEU A 1 130 ? 10.752 -13.450 1.184 1.00 64.31 130 LEU A CA 1
ATOM 1034 C C . LEU A 1 130 ? 12.024 -13.810 0.388 1.00 64.31 130 LEU A C 1
ATOM 1036 O O . LEU A 1 130 ? 12.156 -14.943 -0.063 1.00 64.31 130 LEU A O 1
ATOM 1040 N N . GLY A 1 131 ? 12.922 -12.840 0.175 1.00 63.66 131 GLY A N 1
ATOM 1041 C CA . GLY A 1 131 ? 14.191 -13.027 -0.551 1.00 63.66 131 GLY A CA 1
ATOM 1042 C C . GLY A 1 131 ? 14.331 -12.261 -1.875 1.00 63.66 131 GLY A C 1
ATOM 1043 O O . GLY A 1 131 ? 15.436 -12.165 -2.406 1.00 63.66 131 GLY A O 1
ATOM 1044 N N . ASP A 1 132 ? 13.259 -11.656 -2.399 1.00 69.06 132 ASP A N 1
ATOM 1045 C CA . ASP A 1 132 ? 13.352 -10.810 -3.597 1.00 69.06 132 ASP A CA 1
ATOM 1046 C C . ASP A 1 132 ? 14.004 -9.448 -3.278 1.00 69.06 132 ASP A C 1
ATOM 1048 O O . ASP A 1 132 ? 13.384 -8.543 -2.704 1.00 69.06 132 ASP A O 1
ATOM 1052 N N . ARG A 1 133 ? 15.264 -9.285 -3.701 1.00 69.62 133 ARG A N 1
ATOM 1053 C CA . ARG A 1 133 ? 16.065 -8.071 -3.464 1.00 69.62 133 ARG A CA 1
ATOM 1054 C C . ARG A 1 133 ? 15.523 -6.830 -4.169 1.00 69.62 133 ARG A C 1
ATOM 1056 O O . ARG A 1 133 ? 15.763 -5.729 -3.679 1.00 69.62 133 ARG A O 1
ATOM 1063 N N . LYS A 1 134 ? 14.727 -6.966 -5.241 1.00 70.12 134 LYS A N 1
ATOM 1064 C CA . LYS A 1 134 ? 14.170 -5.797 -5.948 1.00 70.12 134 LYS A CA 1
ATOM 1065 C C . LYS A 1 134 ? 13.295 -4.936 -5.029 1.00 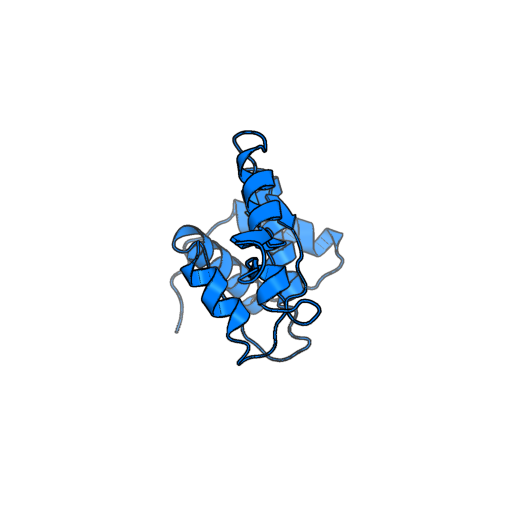70.12 134 LYS A C 1
ATOM 1067 O O . LYS A 1 134 ? 13.090 -3.763 -5.305 1.00 70.12 134 LYS A O 1
ATOM 1072 N N . ALA A 1 135 ? 12.678 -5.521 -3.989 1.00 66.94 135 ALA A N 1
ATOM 1073 C CA . ALA A 1 135 ? 11.828 -4.778 -3.040 1.00 66.94 135 ALA A CA 1
ATOM 1074 C C . ALA A 1 135 ? 12.659 -3.920 -2.102 1.00 66.94 135 ALA A C 1
ATOM 1076 O O . ALA A 1 135 ? 12.361 -2.752 -1.894 1.00 66.94 135 ALA A O 1
ATOM 1077 N N . ALA A 1 136 ? 13.702 -4.541 -1.555 1.00 68.75 136 ALA A N 1
ATOM 1078 C CA . ALA A 1 136 ? 14.606 -3.906 -0.619 1.00 68.75 136 ALA A CA 1
ATOM 1079 C C . ALA A 1 136 ? 15.316 -2.724 -1.285 1.00 68.75 136 ALA A C 1
ATOM 1081 O O . ALA A 1 136 ? 15.442 -1.671 -0.672 1.00 68.75 136 ALA A O 1
ATOM 1082 N N . SER A 1 137 ? 15.685 -2.859 -2.565 1.00 69.25 137 SER A N 1
ATOM 1083 C CA . SER A 1 137 ? 16.238 -1.748 -3.341 1.00 69.25 137 SER A CA 1
ATOM 1084 C C . SER A 1 137 ? 15.288 -0.551 -3.408 1.00 69.25 137 SER A C 1
ATOM 1086 O O . SER A 1 137 ? 15.749 0.564 -3.235 1.00 69.25 137 SER A O 1
ATOM 1088 N N . LEU A 1 138 ? 13.977 -0.754 -3.581 1.00 70.50 138 LEU A N 1
ATOM 1089 C CA . LEU A 1 138 ? 13.010 0.353 -3.614 1.00 70.50 138 LEU A CA 1
ATOM 1090 C C . LEU A 1 138 ? 12.875 1.071 -2.274 1.00 70.50 138 LEU A C 1
ATOM 1092 O O . LEU A 1 138 ? 12.757 2.286 -2.255 1.00 70.50 138 LEU A O 1
ATOM 1096 N N . ILE A 1 139 ? 12.922 0.330 -1.165 1.00 67.75 139 ILE A N 1
ATOM 1097 C CA . ILE A 1 139 ? 12.859 0.922 0.178 1.00 67.75 139 ILE A CA 1
ATOM 1098 C C . ILE A 1 139 ? 14.060 1.843 0.430 1.00 67.75 139 ILE A C 1
ATOM 1100 O O . ILE A 1 139 ? 13.896 2.853 1.095 1.00 67.75 139 ILE A O 1
ATOM 1104 N N . ASN A 1 140 ? 15.237 1.512 -0.110 1.00 61.69 140 ASN A N 1
ATOM 1105 C CA . ASN A 1 140 ? 16.439 2.345 0.008 1.00 61.69 140 ASN A CA 1
ATOM 1106 C C . ASN A 1 140 ? 16.504 3.487 -1.022 1.00 61.69 140 ASN A C 1
ATOM 1108 O O . ASN A 1 140 ? 17.363 4.353 -0.903 1.00 61.69 140 ASN A O 1
ATOM 1112 N N . TYR A 1 141 ? 15.672 3.447 -2.066 1.00 62.66 141 TYR A N 1
ATOM 1113 C CA . TYR A 1 141 ? 15.639 4.458 -3.129 1.00 62.66 141 TYR A CA 1
ATOM 1114 C C . TYR A 1 141 ? 14.711 5.641 -2.807 1.00 62.66 141 TYR A C 1
ATOM 1116 O O . TYR A 1 141 ? 14.827 6.676 -3.461 1.00 62.66 141 TYR A O 1
ATOM 1124 N N . CYS A 1 142 ? 13.789 5.472 -1.854 1.00 53.00 142 CYS A N 1
ATOM 1125 C CA . CYS A 1 142 ? 12.857 6.493 -1.366 1.00 53.00 142 CYS A CA 1
ATOM 1126 C C . CYS A 1 142 ? 13.368 7.122 -0.070 1.00 53.00 142 CYS A C 1
ATOM 1128 O O . CYS A 1 142 ? 13.170 8.345 0.084 1.00 53.00 142 CYS A O 1
#

Secondary structure (DSSP, 8-state):
--------HHHHHHHHHHHHHTT----HHHHHHHHHHHHHHHH-S-------TTS-HHHHHHHHHHHHHHHSS-EEE----TTTS-HHHHHEEE-TTT-PEEEPHHHHHHHHHHTSPTT-EEE------TT-HHHHHHHHH-

pLDDT: mean 82.71, std 10.62, range [35.22, 91.44]

InterPro domains:
  IPR026983 Dynein heavy chain [PTHR46961] (2-121)
  IPR027417 P-loop containing nucleoside triphosphate hydrolase [G3DSA:3.40.50.300] (9-129)
  IPR027417 P-loop containing nucleoside triphosphate hydrolase [SSF52540] (28-112)
  IPR035699 Dynein heavy chain, hydrolytic ATP-binding dynein motor region [PF12774] (4-58)